Protein AF-A0A354EUH2-F1 (afdb_monomer)

Radius of gyration: 22.64 Å; Cα contacts (8 Å, |Δi|>4): 19; chains: 1; bounding box: 61×25×42 Å

Sequence (84 aa):
MGAATAVIAIAALAAAALAASAPPRNAPQSVAAAPHPVSSALARCRALGEAGGADPTCQAAWADQRRRFFAGPTTTAVAGSAEQ

Structure (mmCIF, N/CA/C/O backbone):
data_AF-A0A354EUH2-F1
#
_entry.id   AF-A0A354EUH2-F1
#
loop_
_atom_site.group_PDB
_atom_site.id
_atom_site.type_symbol
_atom_site.label_atom_id
_atom_site.label_alt_id
_atom_site.label_comp_id
_atom_site.label_asym_id
_atom_site.label_entity_id
_atom_site.label_seq_id
_atom_site.pdbx_PDB_ins_code
_atom_site.Cartn_x
_atom_site.Cartn_y
_atom_site.Cartn_z
_atom_site.occupancy
_atom_site.B_iso_or_equiv
_atom_site.auth_seq_id
_atom_site.auth_comp_id
_atom_site.auth_asym_id
_atom_site.auth_atom_id
_atom_site.pdbx_PDB_model_num
ATOM 1 N N . MET A 1 1 ? 37.221 10.095 -12.740 1.00 56.00 1 MET A N 1
ATOM 2 C CA . MET A 1 1 ? 36.747 9.347 -11.550 1.00 56.00 1 MET A CA 1
ATOM 3 C C . MET A 1 1 ? 36.948 10.139 -10.241 1.00 56.00 1 MET A C 1
ATOM 5 O O . MET A 1 1 ? 37.287 9.545 -9.232 1.00 56.00 1 MET A O 1
ATOM 9 N N . GLY A 1 2 ? 36.758 11.469 -10.232 1.00 62.03 2 GLY A N 1
ATOM 10 C CA . GLY A 1 2 ? 37.032 12.303 -9.040 1.00 62.03 2 GLY A CA 1
ATOM 11 C C . GLY A 1 2 ? 35.789 12.901 -8.373 1.00 62.03 2 GLY A C 1
ATOM 12 O O . GLY A 1 2 ? 35.730 13.008 -7.157 1.00 62.03 2 GLY A O 1
ATOM 13 N N . ALA A 1 3 ? 34.762 13.248 -9.158 1.00 71.62 3 ALA A N 1
ATOM 14 C CA . ALA A 1 3 ? 33.552 13.873 -8.621 1.00 71.62 3 ALA A CA 1
ATOM 15 C C . ALA A 1 3 ? 32.651 12.872 -7.876 1.00 71.62 3 ALA A C 1
ATOM 17 O O . ALA A 1 3 ? 32.181 13.159 -6.782 1.00 71.62 3 ALA A O 1
ATOM 18 N N . ALA A 1 4 ? 32.455 11.671 -8.430 1.00 76.75 4 ALA A N 1
ATOM 19 C CA . ALA A 1 4 ? 31.606 10.650 -7.813 1.00 76.75 4 ALA A CA 1
ATOM 20 C C . ALA A 1 4 ? 32.158 10.165 -6.460 1.00 76.75 4 ALA A C 1
ATOM 22 O O . ALA A 1 4 ? 31.405 10.000 -5.507 1.00 76.75 4 ALA A O 1
ATOM 23 N N . THR A 1 5 ? 33.477 9.996 -6.351 1.00 81.62 5 THR A N 1
ATOM 24 C CA . THR A 1 5 ? 34.138 9.592 -5.103 1.00 81.62 5 THR A CA 1
ATOM 25 C C . THR A 1 5 ? 34.065 10.689 -4.043 1.00 81.62 5 THR A C 1
ATOM 27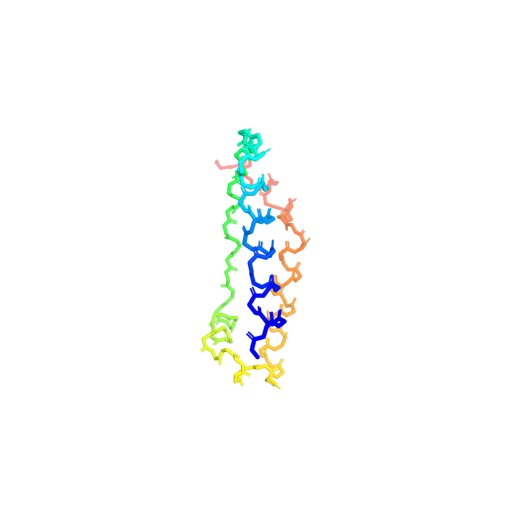 O O . THR A 1 5 ? 33.770 10.388 -2.889 1.00 81.62 5 THR A O 1
ATOM 30 N N . ALA A 1 6 ? 34.242 11.958 -4.429 1.00 83.50 6 ALA A N 1
ATOM 31 C CA . ALA A 1 6 ? 34.084 13.095 -3.523 1.00 83.50 6 ALA A CA 1
ATOM 32 C C . ALA A 1 6 ? 32.652 13.210 -2.974 1.00 83.50 6 ALA A C 1
ATOM 34 O O . ALA A 1 6 ? 32.468 13.380 -1.771 1.00 83.50 6 ALA A O 1
ATOM 35 N N . VAL A 1 7 ? 31.634 13.052 -3.828 1.00 88.81 7 VAL A N 1
ATOM 36 C CA . VAL A 1 7 ? 30.222 13.098 -3.407 1.00 88.81 7 VAL A CA 1
ATOM 37 C C . VAL A 1 7 ? 29.898 11.974 -2.422 1.00 88.81 7 VAL A C 1
ATOM 39 O O . VAL A 1 7 ? 29.283 12.229 -1.387 1.00 88.81 7 VAL A O 1
ATOM 42 N N . ILE A 1 8 ? 30.352 10.747 -2.699 1.00 90.00 8 ILE A N 1
ATOM 43 C CA . ILE A 1 8 ? 30.138 9.599 -1.804 1.00 90.00 8 ILE A CA 1
ATOM 44 C C . ILE A 1 8 ? 30.819 9.834 -0.448 1.00 90.00 8 ILE A C 1
ATOM 46 O O . ILE A 1 8 ? 30.205 9.594 0.591 1.00 90.00 8 ILE A O 1
ATOM 50 N N . ALA A 1 9 ? 32.052 10.349 -0.439 1.00 90.56 9 ALA A N 1
ATOM 51 C CA . ALA A 1 9 ? 32.780 10.639 0.796 1.00 90.56 9 ALA A CA 1
ATOM 52 C C . ALA A 1 9 ? 32.082 11.716 1.647 1.00 90.56 9 ALA A C 1
ATOM 54 O O . ALA A 1 9 ? 31.931 11.543 2.856 1.00 90.56 9 ALA A O 1
ATOM 55 N N . ILE A 1 10 ? 31.599 12.795 1.020 1.00 89.88 10 ILE A N 1
ATOM 56 C CA . ILE A 1 10 ? 30.865 13.865 1.712 1.00 89.88 10 ILE A CA 1
ATOM 57 C C . ILE A 1 10 ? 29.552 13.332 2.302 1.00 89.88 10 ILE A C 1
ATOM 59 O O . ILE A 1 10 ? 29.244 13.606 3.462 1.00 89.88 10 ILE A O 1
ATOM 63 N N . ALA A 1 11 ? 28.798 12.534 1.539 1.00 88.38 11 ALA A N 1
ATOM 64 C CA . ALA A 1 11 ? 27.546 11.945 2.010 1.00 88.38 11 ALA A CA 1
ATOM 65 C C . ALA A 1 11 ? 27.762 11.003 3.208 1.00 88.38 11 ALA A C 1
ATOM 67 O O . ALA A 1 11 ? 27.007 11.056 4.181 1.00 88.38 11 ALA A O 1
ATOM 68 N N . ALA A 1 12 ? 28.818 10.184 3.169 1.00 90.00 12 ALA A N 1
ATOM 69 C CA . ALA A 1 12 ? 29.171 9.284 4.264 1.00 90.00 12 ALA A C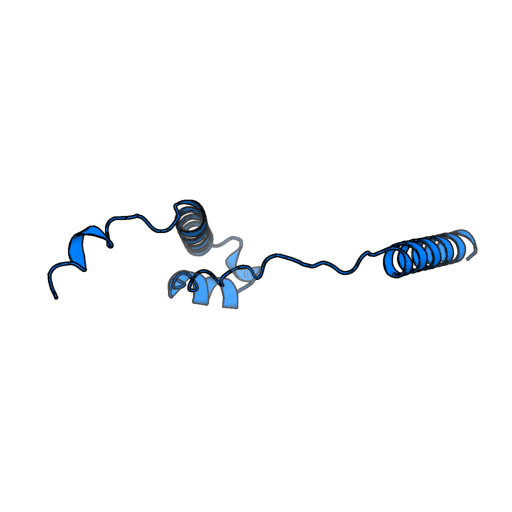A 1
ATOM 70 C C . ALA A 1 12 ? 29.538 10.048 5.550 1.00 90.00 12 ALA A C 1
ATOM 72 O O . ALA A 1 12 ? 29.071 9.6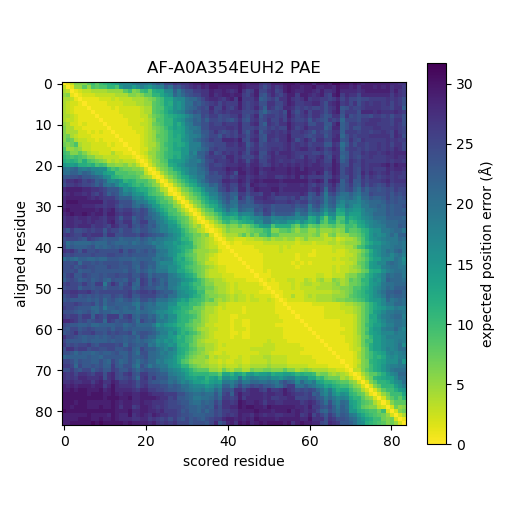94 6.633 1.00 90.00 12 ALA A O 1
ATOM 73 N N . LEU A 1 13 ? 30.320 11.127 5.432 1.00 88.88 13 LEU A N 1
ATOM 74 C CA . LEU A 1 13 ? 30.697 11.980 6.565 1.00 88.88 13 LEU A CA 1
ATOM 75 C C . LEU A 1 13 ? 29.480 12.679 7.190 1.00 88.88 13 LEU A C 1
ATOM 77 O O . LEU A 1 13 ? 29.339 12.693 8.413 1.00 88.88 13 LEU A O 1
ATOM 81 N N . ALA A 1 14 ? 28.573 13.209 6.365 1.00 87.00 14 ALA A N 1
ATOM 82 C CA . ALA A 1 14 ? 27.351 13.854 6.841 1.00 87.00 14 ALA A CA 1
ATOM 83 C C . ALA A 1 14 ? 26.431 12.870 7.588 1.00 87.00 14 ALA A C 1
ATOM 85 O O . ALA A 1 14 ? 25.912 13.195 8.657 1.00 87.00 14 ALA A O 1
ATOM 86 N N . ALA A 1 15 ? 26.270 11.649 7.068 1.00 83.06 15 ALA A N 1
ATOM 87 C CA . ALA A 1 15 ? 25.480 10.605 7.719 1.00 83.06 15 ALA A CA 1
ATOM 88 C C . ALA A 1 15 ? 26.069 10.191 9.079 1.00 83.06 15 ALA A C 1
ATOM 90 O O . ALA A 1 15 ? 25.329 10.052 10.055 1.00 83.06 15 ALA A O 1
ATOM 91 N N . ALA A 1 16 ? 27.396 10.051 9.166 1.00 81.75 16 ALA A N 1
ATOM 92 C CA . ALA A 1 16 ? 28.082 9.717 10.412 1.00 81.75 16 ALA A CA 1
ATOM 93 C C . ALA A 1 16 ? 27.917 10.814 11.481 1.00 81.75 16 ALA A C 1
ATOM 95 O O . ALA A 1 16 ? 27.637 10.510 12.641 1.00 81.75 16 ALA A O 1
ATOM 96 N N . ALA A 1 17 ? 28.015 12.090 11.090 1.00 83.00 17 ALA A N 1
ATOM 97 C CA . ALA A 1 17 ? 27.823 13.223 11.996 1.00 83.00 17 ALA A CA 1
ATOM 98 C C . ALA A 1 17 ? 26.386 13.308 12.543 1.00 83.00 17 ALA A C 1
ATOM 100 O O . ALA A 1 17 ? 26.189 13.549 13.736 1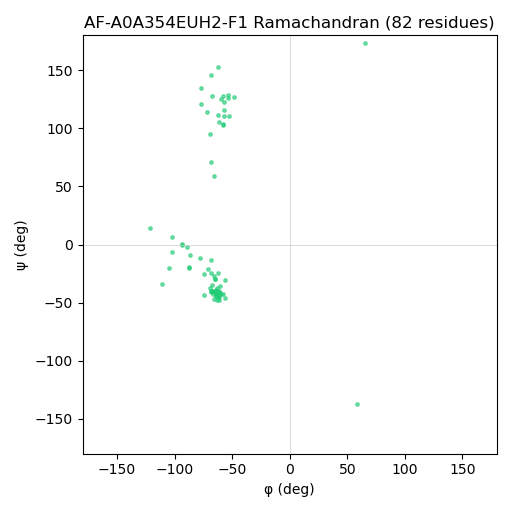.00 83.00 17 ALA A O 1
ATOM 101 N N . LEU A 1 18 ? 25.376 13.055 11.702 1.00 78.69 18 LEU A N 1
ATOM 102 C CA . LEU A 1 18 ? 23.975 12.993 12.135 1.00 78.69 18 LEU A CA 1
ATOM 103 C C . LEU A 1 18 ? 23.718 11.828 13.096 1.00 78.69 18 LEU A C 1
ATOM 105 O O . LEU A 1 18 ? 22.999 12.000 14.079 1.00 78.69 18 LEU A O 1
ATOM 109 N N . ALA A 1 19 ? 24.307 10.659 12.833 1.00 75.19 19 ALA A N 1
ATOM 110 C CA . ALA A 1 19 ? 24.156 9.488 13.694 1.00 75.19 19 ALA A CA 1
ATOM 111 C C . ALA A 1 19 ? 24.781 9.709 15.080 1.00 75.19 19 ALA A C 1
ATOM 113 O O . ALA A 1 19 ? 24.180 9.340 16.086 1.00 75.19 19 ALA A O 1
ATOM 114 N N . ALA A 1 20 ? 25.944 10.364 15.138 1.00 72.94 20 ALA A N 1
ATOM 115 C CA . ALA A 1 20 ? 26.607 10.713 16.395 1.00 72.94 20 ALA A CA 1
ATOM 116 C C . ALA A 1 20 ? 25.849 11.783 17.203 1.00 72.94 20 ALA A C 1
ATOM 118 O O . ALA A 1 20 ? 25.990 11.854 18.420 1.00 72.94 20 ALA A O 1
ATOM 119 N N . SER A 1 21 ? 25.034 12.599 16.530 1.00 68.62 21 SER A N 1
ATOM 120 C CA . SER A 1 21 ? 24.283 13.704 17.138 1.00 68.62 21 SER A CA 1
ATOM 121 C C . SER A 1 21 ? 22.861 13.323 17.556 1.00 68.62 21 SER A C 1
ATOM 123 O O . SER A 1 21 ? 22.124 14.178 18.044 1.00 68.62 21 SER A O 1
ATOM 125 N N . ALA A 1 22 ? 22.429 12.077 17.339 1.00 67.75 22 ALA A N 1
ATOM 126 C CA . ALA A 1 22 ? 21.070 11.668 17.662 1.00 67.75 22 ALA A CA 1
ATOM 127 C C . ALA A 1 22 ? 20.890 11.563 19.194 1.00 67.75 22 ALA A C 1
ATOM 129 O O . ALA A 1 22 ? 21.485 10.674 19.808 1.00 67.75 22 ALA A O 1
ATOM 130 N N . PRO A 1 23 ? 20.061 12.416 19.834 1.00 66.06 23 PRO A N 1
ATOM 131 C CA . PRO A 1 23 ? 19.707 12.220 21.236 1.00 66.06 23 PRO A CA 1
ATOM 132 C C . PRO A 1 23 ? 18.968 10.880 21.399 1.00 66.06 23 PRO A C 1
ATOM 134 O O . PRO A 1 23 ? 18.318 10.427 20.446 1.00 66.06 23 PRO A O 1
ATOM 137 N N . PRO A 1 24 ? 19.024 10.236 22.583 1.00 62.31 24 PRO A N 1
ATOM 138 C CA . PRO A 1 24 ? 18.275 9.012 22.829 1.00 62.31 24 PRO A CA 1
ATOM 139 C C . PRO A 1 24 ? 16.793 9.293 22.578 1.00 62.31 24 PRO A C 1
ATOM 141 O O . PRO A 1 24 ? 16.153 10.062 23.297 1.00 62.31 24 PRO A O 1
ATOM 144 N N . ARG A 1 25 ? 16.245 8.704 21.509 1.00 60.91 25 ARG A N 1
ATOM 145 C CA . ARG A 1 25 ? 14.818 8.800 21.215 1.00 60.91 25 ARG A CA 1
ATOM 146 C C . ARG A 1 25 ? 14.077 8.005 22.282 1.00 60.91 25 ARG A C 1
ATOM 148 O O . ARG A 1 25 ? 13.858 6.810 22.121 1.00 60.91 25 ARG A O 1
ATOM 155 N N . ASN A 1 26 ? 13.622 8.685 23.328 1.00 60.22 26 ASN A N 1
ATOM 156 C CA . ASN A 1 26 ? 12.434 8.266 24.064 1.00 60.22 26 ASN A CA 1
ATOM 157 C C . ASN A 1 26 ? 11.231 8.466 23.135 1.00 60.22 26 ASN A C 1
ATOM 159 O O . ASN A 1 26 ? 10.465 9.418 23.266 1.00 60.22 26 ASN A O 1
ATOM 163 N N . ALA A 1 27 ? 11.128 7.619 22.109 1.00 65.31 27 ALA A N 1
ATOM 164 C CA . ALA A 1 27 ? 9.941 7.563 21.283 1.00 65.31 27 ALA A CA 1
ATOM 165 C C . ALA A 1 27 ? 8.812 7.015 22.169 1.00 65.31 27 ALA A C 1
ATOM 167 O O . ALA A 1 27 ? 9.010 5.968 22.794 1.00 65.31 27 ALA A O 1
ATOM 168 N N . PRO A 1 28 ? 7.650 7.688 22.253 1.00 62.56 28 PRO A N 1
ATOM 169 C CA . PRO A 1 28 ? 6.491 7.086 22.888 1.00 62.56 28 PRO A CA 1
ATOM 170 C C . PRO A 1 28 ? 6.254 5.736 22.216 1.00 62.56 28 PRO A C 1
ATOM 172 O O . PRO A 1 28 ? 6.256 5.640 20.986 1.00 62.56 28 PRO A O 1
ATOM 175 N N . GLN A 1 29 ? 6.125 4.689 23.029 1.00 60.16 29 GLN A N 1
ATOM 176 C CA . GLN A 1 29 ? 5.793 3.356 22.555 1.00 60.16 29 GLN A CA 1
ATOM 177 C C . GLN A 1 29 ? 4.467 3.485 21.812 1.00 60.16 29 GLN A C 1
ATOM 179 O O . GLN A 1 29 ? 3.419 3.681 22.425 1.00 60.16 29 GLN A O 1
ATOM 184 N N . SER A 1 30 ? 4.527 3.481 20.480 1.00 60.50 30 SER A N 1
ATOM 185 C CA . SER A 1 30 ? 3.332 3.458 19.656 1.00 60.50 30 SER A CA 1
ATOM 186 C C . SER A 1 30 ? 2.629 2.163 20.021 1.00 60.50 30 SER A C 1
ATOM 188 O O . SER A 1 30 ? 3.125 1.080 19.710 1.00 60.50 30 SER A O 1
ATOM 190 N N . VAL A 1 31 ? 1.536 2.273 20.780 1.00 61.56 31 VAL A N 1
ATOM 191 C CA . VAL A 1 31 ? 0.631 1.157 21.027 1.00 61.56 31 VAL A CA 1
ATOM 192 C C . VAL A 1 31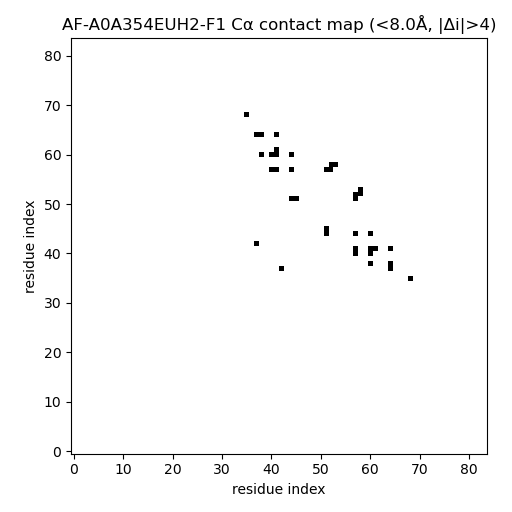 ? 0.285 0.641 19.643 1.00 61.56 31 VAL A C 1
ATOM 194 O O . VAL A 1 31 ? -0.313 1.373 18.854 1.00 61.56 31 VAL A O 1
ATOM 197 N N . ALA A 1 32 ? 0.772 -0.554 19.310 1.00 59.16 32 ALA A N 1
ATOM 198 C CA . ALA A 1 32 ? 0.565 -1.137 18.001 1.00 59.16 32 ALA A CA 1
ATOM 199 C C . ALA A 1 32 ? -0.946 -1.232 17.794 1.00 59.16 32 ALA A C 1
ATOM 201 O O . ALA A 1 32 ? -1.612 -2.063 18.414 1.00 59.16 32 ALA A O 1
ATOM 202 N N . ALA A 1 33 ? -1.496 -0.330 16.980 1.00 61.28 33 ALA A N 1
ATOM 203 C CA . ALA A 1 33 ? -2.880 -0.416 16.566 1.00 61.28 33 ALA A CA 1
ATOM 204 C C . ALA A 1 33 ? -3.065 -1.813 15.973 1.00 61.28 33 ALA A C 1
ATOM 206 O O . ALA A 1 33 ? -2.269 -2.228 15.123 1.00 61.28 33 ALA A O 1
ATOM 207 N N . ALA A 1 34 ? -4.056 -2.554 16.479 1.00 63.06 34 ALA A N 1
ATOM 208 C CA . ALA A 1 34 ? -4.334 -3.902 16.008 1.00 63.06 34 ALA A CA 1
ATOM 209 C C . ALA A 1 34 ? -4.374 -3.878 14.470 1.00 63.06 34 ALA A C 1
ATOM 211 O O . ALA A 1 34 ? -5.053 -3.014 13.903 1.00 63.06 34 ALA A O 1
ATOM 212 N N . PRO A 1 35 ? -3.610 -4.749 13.785 1.00 61.69 35 PRO A N 1
ATOM 213 C CA . PRO A 1 35 ? -3.491 -4.679 12.340 1.00 61.69 35 PRO A CA 1
ATOM 214 C C . PRO A 1 35 ? -4.881 -4.775 11.719 1.00 61.69 35 PRO A C 1
ATOM 216 O O . PRO A 1 35 ? -5.617 -5.731 11.966 1.00 61.69 35 PRO A O 1
ATOM 219 N N . HIS A 1 36 ? -5.252 -3.769 10.924 1.00 66.00 36 HIS A N 1
ATOM 220 C CA . HIS A 1 36 ? -6.514 -3.811 10.200 1.00 66.00 36 HIS A CA 1
ATOM 221 C C . HIS A 1 36 ? -6.527 -5.068 9.317 1.00 66.00 36 HIS A C 1
ATOM 223 O O . HIS A 1 36 ? -5.574 -5.280 8.558 1.00 66.00 36 HIS A O 1
ATOM 229 N N . PRO A 1 37 ? -7.575 -5.909 9.396 1.00 75.75 37 PRO A N 1
ATOM 230 C CA . PRO A 1 37 ? -7.631 -7.141 8.626 1.00 75.75 37 PRO A CA 1
ATOM 231 C C . PRO A 1 37 ? -7.558 -6.825 7.129 1.00 75.75 37 PRO A C 1
ATOM 233 O O . PRO A 1 37 ? -8.330 -6.023 6.594 1.00 75.75 37 PRO A O 1
ATOM 236 N N . VAL A 1 38 ? -6.593 -7.448 6.454 1.00 81.25 38 VAL A N 1
ATOM 237 C CA . VAL A 1 38 ? -6.349 -7.267 5.020 1.00 81.25 38 VAL A CA 1
ATOM 238 C C . VAL A 1 38 ? -7.398 -8.060 4.241 1.00 81.25 38 VAL A C 1
ATOM 240 O O . VAL A 1 38 ? -7.666 -9.215 4.564 1.00 81.25 38 VAL A O 1
ATOM 243 N N . SER A 1 39 ? -7.994 -7.473 3.200 1.00 85.25 39 SER A N 1
ATOM 244 C CA . SER A 1 39 ? -8.924 -8.221 2.348 1.00 85.25 39 SER A CA 1
ATOM 245 C C . SER A 1 39 ? -8.181 -9.291 1.534 1.00 85.25 39 SER A C 1
ATOM 247 O O . SER A 1 39 ? -7.045 -9.088 1.101 1.00 85.25 39 SER A O 1
ATOM 249 N N . SER A 1 40 ? -8.825 -10.433 1.283 1.00 88.50 40 SER A N 1
ATOM 250 C CA . SER A 1 40 ? -8.253 -11.526 0.478 1.00 88.50 40 SER A CA 1
ATOM 251 C C . SER A 1 40 ? -7.930 -11.095 -0.960 1.00 88.50 40 SER A C 1
ATOM 253 O O . SER A 1 40 ? -6.915 -11.508 -1.523 1.00 88.50 40 SER A O 1
ATOM 255 N N . ALA A 1 41 ? -8.755 -10.214 -1.535 1.00 89.19 41 ALA A N 1
ATOM 256 C CA . ALA A 1 41 ? -8.520 -9.605 -2.842 1.00 89.19 41 ALA A CA 1
ATOM 257 C C . ALA A 1 41 ? -7.232 -8.771 -2.854 1.00 89.19 41 ALA A C 1
ATOM 259 O O . ALA A 1 41 ? -6.404 -8.913 -3.751 1.00 89.19 41 ALA A O 1
ATOM 260 N N . LEU A 1 42 ? -7.014 -7.959 -1.817 1.00 92.69 42 LEU A N 1
ATOM 261 C CA . LEU A 1 42 ? -5.790 -7.183 -1.690 1.00 92.69 42 LEU A CA 1
ATOM 262 C C . LEU A 1 42 ? -4.565 -8.076 -1.458 1.00 92.69 42 LEU A C 1
ATOM 264 O O . LEU A 1 42 ? -3.512 -7.811 -2.030 1.00 92.69 42 LEU A O 1
ATOM 268 N N . ALA A 1 43 ? -4.682 -9.134 -0.653 1.00 93.19 43 ALA A N 1
ATOM 269 C CA . ALA A 1 43 ? -3.587 -10.081 -0.443 1.00 93.19 43 ALA A CA 1
ATOM 270 C C . ALA A 1 43 ? -3.121 -10.703 -1.772 1.00 93.19 43 ALA A C 1
ATOM 272 O O . ALA A 1 43 ? -1.922 -10.757 -2.045 1.00 93.19 43 ALA A O 1
ATOM 273 N N . ARG A 1 44 ? -4.068 -11.077 -2.642 1.00 93.62 44 ARG A N 1
ATOM 274 C CA . ARG A 1 44 ? -3.772 -11.562 -3.997 1.00 93.62 44 ARG A CA 1
ATOM 275 C C . ARG A 1 44 ? -3.087 -10.494 -4.851 1.00 93.62 44 ARG A C 1
ATOM 277 O O . ARG A 1 44 ? -2.057 -10.771 -5.451 1.00 93.62 44 ARG A O 1
ATOM 284 N N . CYS A 1 45 ? -3.611 -9.271 -4.865 1.00 95.25 45 CYS A N 1
ATOM 285 C CA . CYS A 1 45 ? -3.031 -8.174 -5.644 1.00 95.25 45 CYS A CA 1
ATOM 286 C C . CYS A 1 45 ? -1.633 -7.762 -5.166 1.00 95.25 45 CYS A C 1
ATOM 288 O O . CYS A 1 45 ? -0.805 -7.355 -5.972 1.00 95.25 45 CYS A O 1
ATOM 290 N N . ARG A 1 46 ? -1.329 -7.919 -3.874 1.00 92.81 46 ARG A N 1
ATOM 291 C CA . ARG A 1 46 ? 0.026 -7.716 -3.341 1.00 92.81 46 ARG A CA 1
ATOM 292 C C . ARG A 1 46 ? 0.996 -8.796 -3.806 1.00 92.81 46 ARG A C 1
ATOM 294 O O . ARG A 1 46 ? 2.136 -8.467 -4.105 1.00 92.81 46 ARG A O 1
ATOM 301 N N . ALA A 1 47 ? 0.544 -10.045 -3.909 1.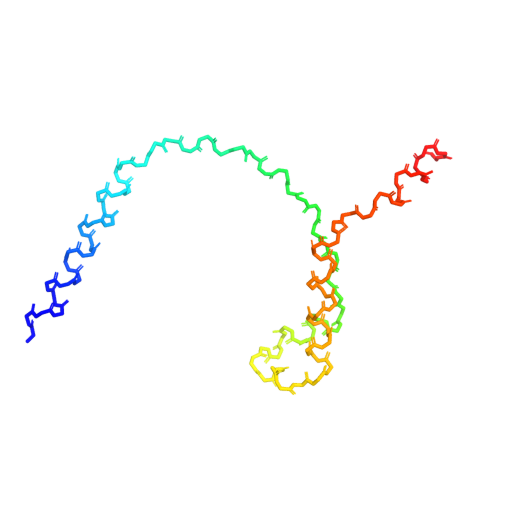00 95.19 47 ALA A N 1
ATOM 302 C CA . ALA A 1 47 ? 1.362 -11.136 -4.438 1.00 95.19 47 ALA A CA 1
ATOM 303 C C . ALA A 1 47 ? 1.701 -10.956 -5.930 1.00 95.19 47 ALA A C 1
ATOM 305 O O . ALA A 1 47 ? 2.743 -11.426 -6.373 1.00 95.19 47 ALA A O 1
ATOM 306 N N . LEU A 1 48 ? 0.853 -10.251 -6.690 1.00 94.25 48 LEU A N 1
ATOM 307 C CA . LEU A 1 48 ? 1.115 -9.912 -8.094 1.00 94.25 48 LEU A CA 1
ATOM 308 C C . LEU A 1 48 ? 2.170 -8.802 -8.264 1.00 94.25 48 LEU A C 1
ATOM 310 O O . LEU A 1 48 ? 2.818 -8.738 -9.306 1.00 94.25 48 LEU A O 1
ATOM 314 N N . GLY A 1 49 ? 2.356 -7.927 -7.269 1.00 90.88 49 GLY A N 1
ATOM 315 C CA . GLY A 1 49 ? 3.273 -6.787 -7.374 1.00 90.88 49 GLY A CA 1
ATOM 316 C C . GLY A 1 49 ? 2.919 -5.860 -8.546 1.00 90.88 49 GLY A C 1
ATOM 317 O O . GLY A 1 49 ? 1.744 -5.592 -8.799 1.00 90.88 49 GLY A O 1
ATOM 318 N N . GLU A 1 50 ? 3.931 -5.404 -9.288 1.00 90.94 50 GLU A N 1
ATOM 319 C CA . GLU A 1 50 ? 3.762 -4.535 -10.467 1.00 90.94 50 GLU A CA 1
ATOM 320 C C . GLU A 1 50 ? 2.846 -5.142 -11.542 1.00 90.94 50 GLU A C 1
ATOM 322 O O . GLU A 1 50 ? 2.111 -4.415 -12.210 1.00 90.94 50 GLU A O 1
ATOM 327 N N . ALA A 1 51 ? 2.805 -6.475 -11.669 1.00 91.06 51 ALA A N 1
ATOM 328 C CA . ALA A 1 51 ? 1.932 -7.149 -12.633 1.00 91.06 51 ALA A CA 1
ATOM 329 C C . ALA A 1 51 ? 0.435 -6.891 -12.366 1.00 91.06 51 ALA A C 1
ATOM 331 O O . ALA A 1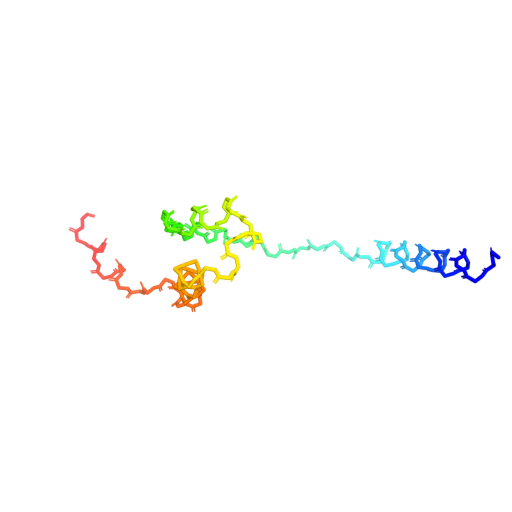 51 ? -0.373 -6.959 -13.288 1.00 91.06 51 ALA A O 1
ATOM 332 N N . GLY A 1 52 ? 0.060 -6.562 -11.124 1.00 89.88 52 GLY A N 1
ATOM 333 C CA . GLY A 1 52 ? -1.305 -6.177 -10.757 1.00 89.88 52 GLY A CA 1
ATOM 334 C C . GLY A 1 52 ? -1.592 -4.675 -10.868 1.00 89.88 52 GLY A C 1
ATOM 335 O O . GLY A 1 52 ? -2.718 -4.261 -10.603 1.00 89.88 52 GLY A O 1
ATOM 336 N N . GLY A 1 53 ? -0.612 -3.838 -11.232 1.00 89.62 53 GLY A N 1
ATOM 337 C CA . GLY A 1 53 ? -0.749 -2.376 -11.220 1.00 89.62 53 GLY A CA 1
ATOM 338 C C . GLY A 1 53 ? -1.734 -1.829 -12.259 1.00 89.62 53 GLY A C 1
ATOM 339 O O . GLY A 1 53 ? -2.461 -0.872 -11.987 1.00 89.62 53 GLY A O 1
ATOM 340 N N . ALA A 1 54 ? -1.811 -2.466 -13.430 1.00 91.06 54 ALA A N 1
ATOM 341 C CA . ALA A 1 54 ? -2.750 -2.102 -14.494 1.00 91.06 54 ALA A CA 1
ATOM 342 C C . ALA A 1 54 ? -4.129 -2.776 -14.353 1.00 91.06 54 ALA A C 1
ATOM 344 O O . ALA A 1 54 ? -5.053 -2.427 -15.086 1.00 91.06 54 ALA A O 1
ATOM 345 N N . ASP A 1 55 ? -4.284 -3.727 -13.425 1.00 94.62 55 ASP A N 1
ATOM 346 C CA . ASP A 1 55 ? -5.541 -4.446 -13.235 1.00 94.62 55 ASP A CA 1
ATOM 347 C C . ASP A 1 55 ? -6.554 -3.567 -12.467 1.00 94.62 55 ASP A C 1
ATOM 349 O O . ASP A 1 55 ? -6.293 -3.166 -11.323 1.00 94.62 55 ASP A O 1
ATOM 353 N N . PRO A 1 56 ? -7.731 -3.268 -13.050 1.00 94.50 56 PRO A N 1
ATOM 354 C CA . PRO A 1 56 ? -8.720 -2.394 -12.421 1.00 94.50 56 PRO A CA 1
ATOM 355 C C . PRO A 1 56 ? -9.296 -2.976 -11.118 1.00 94.50 56 PRO A C 1
ATOM 357 O O . PRO A 1 56 ? -9.627 -2.228 -10.195 1.00 94.50 56 PRO A O 1
ATOM 360 N N . THR A 1 57 ? -9.369 -4.303 -10.995 1.00 93.88 57 THR A N 1
ATOM 361 C CA . THR A 1 57 ? -9.794 -5.001 -9.772 1.00 93.88 57 THR A CA 1
ATOM 362 C C . THR A 1 57 ? -8.780 -4.780 -8.657 1.00 93.88 57 THR A C 1
ATOM 364 O O . THR A 1 57 ? -9.153 -4.497 -7.515 1.00 93.88 57 THR A O 1
ATOM 367 N N . CYS A 1 58 ? -7.488 -4.850 -8.981 1.00 95.38 58 CYS A N 1
ATOM 368 C CA . CYS A 1 58 ? -6.436 -4.582 -8.010 1.00 95.38 58 CYS A CA 1
ATOM 369 C C . CYS A 1 58 ? -6.386 -3.115 -7.589 1.00 95.38 58 CYS A C 1
ATOM 371 O O . CYS A 1 58 ? -6.258 -2.831 -6.395 1.00 95.38 58 CYS A O 1
ATOM 373 N N . GLN A 1 59 ? -6.580 -2.176 -8.516 1.00 95.25 59 GLN A N 1
ATOM 374 C CA . GLN A 1 59 ? -6.682 -0.752 -8.182 1.00 95.25 59 GLN A CA 1
ATOM 375 C C . GLN A 1 59 ? -7.851 -0.468 -7.224 1.00 95.25 59 GLN A C 1
ATOM 377 O O . GLN A 1 59 ? -7.683 0.258 -6.237 1.00 95.25 59 GLN A O 1
ATOM 382 N N . ALA A 1 60 ? -9.014 -1.086 -7.455 1.00 94.75 60 ALA A N 1
ATOM 383 C CA . ALA A 1 60 ? -10.172 -0.964 -6.571 1.00 94.75 60 ALA A CA 1
ATOM 384 C C . ALA A 1 60 ? -9.898 -1.535 -5.166 1.00 94.75 60 ALA A C 1
ATOM 386 O O . ALA A 1 60 ? -10.225 -0.892 -4.164 1.00 94.75 60 ALA A O 1
ATOM 387 N N . ALA A 1 61 ? -9.243 -2.699 -5.077 1.00 94.62 61 ALA A N 1
ATOM 388 C CA . ALA A 1 61 ? -8.875 -3.317 -3.802 1.00 94.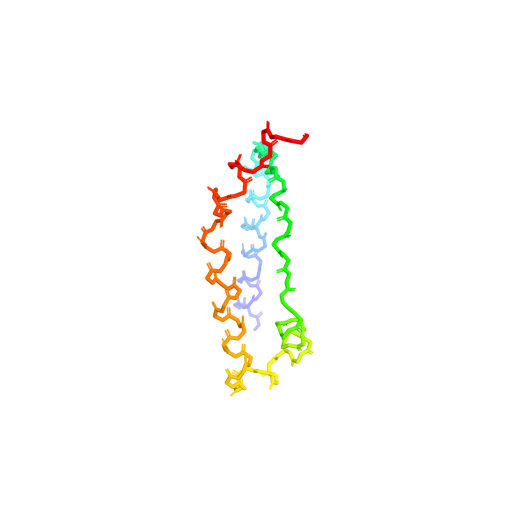62 61 ALA A CA 1
ATOM 389 C C . ALA A 1 61 ? -7.919 -2.431 -2.979 1.00 94.62 61 ALA A C 1
ATOM 391 O O . ALA A 1 61 ? -8.094 -2.269 -1.767 1.00 94.62 61 ALA A O 1
ATOM 392 N N . TRP A 1 62 ? -6.946 -1.796 -3.637 1.00 92.19 62 TRP A N 1
ATOM 393 C CA . TRP A 1 62 ? -6.039 -0.834 -3.007 1.00 92.19 62 TRP A CA 1
ATOM 394 C C . TRP A 1 62 ? -6.741 0.448 -2.557 1.00 92.19 62 TRP A C 1
ATOM 396 O O . TRP A 1 62 ? -6.441 0.976 -1.483 1.00 92.19 62 TRP A O 1
ATOM 406 N N . ALA A 1 63 ? -7.672 0.974 -3.356 1.00 94.25 63 ALA A N 1
ATOM 407 C CA . ALA A 1 63 ? -8.471 2.132 -2.965 1.00 94.25 63 ALA A CA 1
ATOM 408 C C . ALA A 1 63 ? -9.289 1.843 -1.698 1.00 94.25 63 ALA A C 1
ATOM 410 O O . ALA A 1 63 ? -9.321 2.672 -0.789 1.00 94.25 63 ALA A O 1
ATOM 411 N N . ASP A 1 64 ? -9.883 0.654 -1.598 1.00 91.62 64 ASP A N 1
ATOM 412 C CA . ASP A 1 64 ? -10.669 0.259 -0.432 1.00 91.62 64 ASP A CA 1
ATOM 413 C C . ASP A 1 64 ? -9.824 0.120 0.842 1.00 91.62 64 ASP A C 1
ATOM 415 O O . ASP A 1 64 ? -10.167 0.694 1.876 1.00 91.62 64 ASP A O 1
ATOM 419 N N . GLN A 1 65 ? -8.673 -0.556 0.772 1.00 90.62 65 GLN A N 1
ATOM 420 C CA . GLN A 1 65 ? -7.787 -0.684 1.933 1.00 90.62 65 GLN A CA 1
ATOM 421 C C . GLN A 1 65 ? -7.235 0.667 2.398 1.00 90.62 65 GLN A C 1
ATOM 423 O O . GLN A 1 65 ? -7.137 0.898 3.603 1.00 90.62 65 GLN A O 1
ATOM 428 N N . ARG A 1 66 ? -6.918 1.580 1.468 1.00 90.81 66 ARG A N 1
ATOM 429 C CA . ARG A 1 66 ? -6.518 2.951 1.819 1.00 90.81 66 ARG A CA 1
ATOM 430 C C . ARG A 1 66 ? -7.634 3.683 2.552 1.00 90.81 66 ARG A C 1
ATOM 432 O O . ARG A 1 66 ? -7.377 4.241 3.612 1.00 90.81 66 ARG A O 1
ATOM 439 N N . ARG A 1 67 ? -8.873 3.637 2.046 1.00 90.50 67 ARG A N 1
ATOM 440 C CA . ARG A 1 67 ? -10.020 4.258 2.731 1.00 90.50 67 ARG A CA 1
ATOM 441 C C . ARG A 1 67 ? -10.178 3.733 4.154 1.00 90.50 67 ARG A C 1
ATOM 443 O O . ARG A 1 67 ? -10.321 4.537 5.061 1.00 90.50 67 ARG A O 1
ATOM 450 N N . ARG A 1 68 ? -10.098 2.415 4.362 1.00 86.38 68 ARG A N 1
ATOM 451 C CA . ARG A 1 68 ? -10.214 1.804 5.700 1.00 86.38 68 ARG A CA 1
ATOM 452 C C . ARG A 1 68 ? -9.083 2.212 6.638 1.00 86.38 68 ARG A C 1
ATOM 454 O O . ARG A 1 68 ? -9.333 2.452 7.809 1.00 86.38 68 ARG A O 1
ATOM 461 N N . PHE A 1 69 ? -7.861 2.310 6.116 1.00 84.31 69 PHE A N 1
ATOM 462 C CA . PHE A 1 69 ? -6.707 2.757 6.891 1.00 84.31 69 PHE A CA 1
ATOM 463 C C . PHE A 1 69 ? -6.894 4.190 7.411 1.00 84.31 69 PHE A C 1
ATOM 465 O O . PHE A 1 69 ? -6.568 4.476 8.557 1.00 84.31 69 PHE A O 1
ATOM 472 N N . PHE A 1 70 ? -7.466 5.077 6.589 1.00 87.12 70 PHE A N 1
ATOM 473 C CA . PHE A 1 70 ? -7.713 6.470 6.973 1.00 87.12 70 PHE A CA 1
ATOM 474 C C . PHE A 1 70 ? -9.048 6.704 7.690 1.00 87.12 70 PHE A C 1
ATOM 476 O O . PHE A 1 70 ? -9.185 7.708 8.380 1.00 87.12 70 PHE A O 1
ATOM 483 N N . ALA A 1 71 ? -10.022 5.802 7.556 1.00 82.56 71 ALA A N 1
ATOM 484 C CA . ALA A 1 71 ? -11.325 5.919 8.213 1.00 82.56 71 ALA A CA 1
ATOM 485 C C . ALA A 1 71 ? -11.247 5.753 9.744 1.00 82.56 71 ALA A C 1
ATOM 487 O O . ALA A 1 71 ? -12.206 6.087 10.435 1.00 82.56 71 ALA A O 1
ATOM 488 N N . GLY A 1 72 ? -10.115 5.267 10.270 1.00 68.62 72 GLY A N 1
ATOM 489 C CA . GLY A 1 72 ? -9.949 4.950 11.686 1.00 68.62 72 GLY A CA 1
ATOM 490 C C . GLY A 1 72 ? -10.863 3.799 12.130 1.00 68.62 72 GLY A C 1
ATOM 491 O O . GLY A 1 72 ? -11.696 3.314 11.360 1.00 68.62 72 GLY A O 1
ATOM 492 N N . PRO A 1 73 ? -10.721 3.306 13.370 1.00 64.50 73 PRO A N 1
ATOM 493 C CA . PRO A 1 73 ? -11.746 2.455 13.945 1.00 64.50 73 PRO A CA 1
ATOM 494 C C . PRO A 1 73 ? -13.022 3.291 14.037 1.00 64.50 73 PRO A C 1
ATOM 496 O O . PRO A 1 73 ? -13.095 4.245 14.810 1.00 64.50 73 PRO A O 1
ATOM 499 N N . THR A 1 74 ? -14.034 2.957 13.238 1.00 61.31 74 THR A N 1
ATOM 500 C CA . THR A 1 74 ? -15.374 3.458 13.509 1.00 61.31 74 THR A CA 1
ATOM 501 C C . THR A 1 74 ? -15.718 2.999 14.920 1.00 61.31 74 THR A C 1
ATOM 503 O O . THR A 1 74 ? -15.800 1.800 15.200 1.00 61.31 74 THR A O 1
ATOM 506 N N . THR A 1 75 ? -15.892 3.951 15.838 1.00 56.28 75 THR A N 1
ATOM 507 C CA . THR A 1 75 ? -16.502 3.739 17.157 1.00 56.28 75 THR A CA 1
ATOM 508 C C . THR A 1 75 ? -17.976 3.372 16.959 1.00 56.28 75 THR A C 1
ATOM 510 O O . THR A 1 75 ? -18.885 4.068 17.379 1.00 56.28 75 THR A O 1
ATOM 513 N N . THR A 1 76 ? -18.240 2.297 16.230 1.00 54.31 76 THR A N 1
ATOM 514 C CA . THR A 1 76 ? -19.547 1.657 16.118 1.00 54.31 76 THR A CA 1
ATOM 515 C C . THR A 1 76 ? -19.546 0.370 16.944 1.00 54.31 76 THR A C 1
ATOM 517 O O . THR A 1 76 ? -20.599 -0.071 17.377 1.00 54.31 76 THR A O 1
ATOM 520 N N . ALA A 1 77 ? -18.369 -0.184 17.268 1.00 53.94 77 ALA A N 1
ATOM 521 C CA . ALA A 1 77 ? -18.246 -1.384 18.096 1.00 53.94 77 ALA A CA 1
ATOM 522 C C . ALA A 1 77 ? -18.189 -1.122 19.617 1.00 53.94 77 ALA A C 1
ATOM 524 O O . ALA A 1 77 ? -18.484 -2.031 20.381 1.00 53.94 77 ALA A O 1
ATOM 525 N N . VAL A 1 78 ? -17.865 0.092 20.092 1.00 54.00 78 VAL A N 1
ATOM 526 C CA . VAL A 1 78 ? -17.833 0.378 21.551 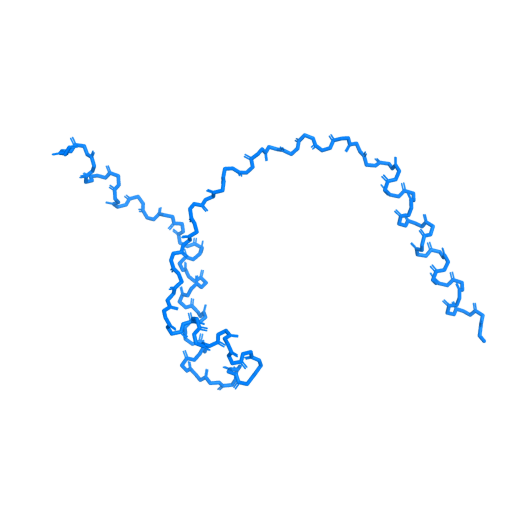1.00 54.00 78 VAL A CA 1
ATOM 527 C C . VAL A 1 78 ? -19.237 0.417 22.171 1.00 54.00 78 VAL A C 1
ATOM 529 O O . VAL A 1 78 ? -19.378 0.177 23.364 1.00 54.00 78 VAL A O 1
ATOM 532 N N . ALA A 1 79 ? -20.291 0.634 21.378 1.00 52.97 79 ALA A N 1
ATOM 533 C CA . ALA A 1 79 ? -21.667 0.607 21.877 1.00 52.97 79 ALA A CA 1
ATOM 534 C C . ALA A 1 79 ? -22.228 -0.817 22.089 1.00 52.97 79 ALA A C 1
ATOM 536 O O . ALA A 1 79 ? -23.272 -0.953 22.712 1.00 52.97 79 ALA A O 1
ATOM 537 N N . GLY A 1 80 ? -21.557 -1.870 21.594 1.00 45.38 80 GLY A N 1
ATOM 538 C CA . GLY A 1 80 ? -22.030 -3.260 21.701 1.00 45.38 80 GLY A CA 1
ATOM 539 C C . GLY A 1 80 ? -21.352 -4.108 22.785 1.00 45.38 80 GLY A C 1
ATOM 540 O O . GLY A 1 80 ? -21.767 -5.240 23.007 1.00 45.38 80 GLY A O 1
ATOM 541 N N . SER A 1 81 ? -20.312 -3.594 23.450 1.00 47.12 81 SER A N 1
ATOM 542 C CA . SER A 1 81 ? -19.470 -4.377 24.376 1.00 47.12 81 SER A CA 1
ATOM 543 C C . SER A 1 81 ? -19.772 -4.140 25.861 1.00 47.12 81 SER A C 1
ATOM 545 O O . SER A 1 81 ? -19.030 -4.626 26.706 1.00 47.12 81 SER A O 1
ATOM 547 N N . ALA A 1 82 ? -20.818 -3.374 26.189 1.00 48.66 82 ALA A N 1
ATOM 548 C CA . ALA A 1 82 ? -21.240 -3.129 27.572 1.00 48.66 82 ALA A CA 1
ATOM 549 C C . ALA A 1 82 ? -22.326 -4.107 28.068 1.00 48.66 82 ALA A C 1
ATOM 551 O O . ALA A 1 82 ? -22.753 -3.994 29.213 1.00 48.66 82 ALA A O 1
ATOM 552 N N . GLU A 1 83 ? -22.764 -5.059 27.235 1.00 50.16 83 GLU A N 1
ATOM 553 C CA . GLU A 1 83 ? -23.848 -6.000 27.569 1.00 50.16 83 GLU A CA 1
ATOM 554 C C . GLU A 1 83 ? -23.451 -7.487 27.501 1.00 50.16 83 GLU A C 1
ATOM 556 O O . GLU A 1 83 ? -24.334 -8.342 27.533 1.00 50.16 83 GLU A O 1
ATOM 561 N N . GLN A 1 84 ? -22.156 -7.830 27.436 1.00 51.81 84 GLN A N 1
ATOM 562 C CA . GLN A 1 84 ? -21.711 -9.233 27.518 1.00 51.81 84 GLN A CA 1
ATOM 563 C C . GLN A 1 84 ? -20.655 -9.457 28.592 1.00 51.81 84 GLN A C 1
ATOM 565 O O . GLN A 1 84 ? -19.634 -8.735 28.566 1.00 51.81 84 GLN A O 1
#

pLDDT: mean 77.5, std 15.31, range [45.38, 95.38]

Mean predicted aligned error: 16.41 Å

Foldseek 3Di:
DPPVVVVVVVVVVVVVVVVVPDDPPPDPPPPPDDPDDQDPQQVVLVVCPPVSVPPVSNVVSVVVVVCVVVVPPDPPCVVPPPPD

Solvent-accessible surface area (backbone atoms only — not comparable to full-atom values): 5374 Å² total; per-residue (Å²): 134,62,67,67,56,51,52,51,53,54,52,53,52,54,53,52,54,52,62,75,64,56,71,85,77,84,63,78,80,72,74,76,70,77,78,76,84,75,53,71,68,40,56,53,32,59,75,47,45,78,80,26,66,82,37,68,69,39,48,51,39,51,52,51,54,50,50,54,68,72,62,52,84,68,83,69,60,72,81,66,64,82,82,117

Secondary structure (DSSP, 8-state):
--HHHHHHHHHHHHHHHHHHT-----------PPPPPPPHHHHHHHHHGGGGTT-HHHHHHHHHHHHHHHH---TTSGGGSS--